Protein AF-A0AA88CVM0-F1 (afdb_monomer_lite)

Radius of gyrat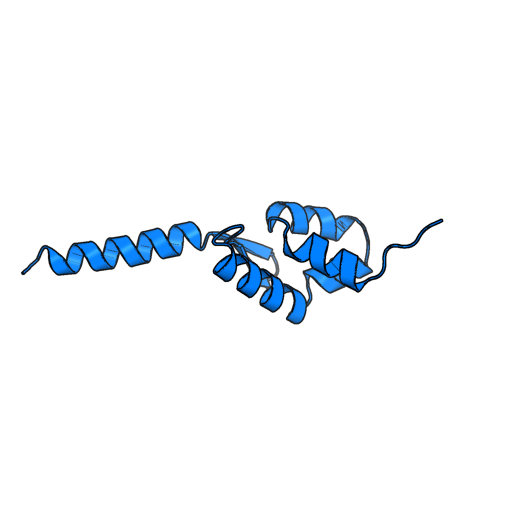ion: 16.58 Å; chains: 1; bounding box: 48×19×48 Å

Sequence (87 aa):
MASLPWDIIVNILCRLSVKDLLRYRSVSKPWRSLIDGPDFIKMHLNNSMETSSNLGIVIRDSYLHWVDLGALDLAVNSVTQSEYKAT

Foldseek 3Di:
DDDDDPVVVLVVLLPDAVVVLVVQCPVDPVSVCQSPDPVSQVSSCVVCVVVVPNQFHQDDDVDGDTDRCNVVVVVVVVVVVVVVVPD

InterPro domains:
  IPR001810 F-box domain [PF00646] (3-41)
  IPR001810 F-box domain [PS50181] (1-45)
  IPR001810 F-box domain [SM00256] (4-44)
  IPR036047 F-box-like domain superfamily [SSF81383] (1-61)
  IPR050796 SCF complex F-box component [PTHR31672] (3-60)

Organism: Ficus carica (NCBI:txid3494)

Structure (mmCIF, N/CA/C/O backbone):
data_AF-A0AA88CVM0-F1
#
_entry.id   AF-A0AA88CVM0-F1
#
loop_
_atom_site.group_PDB
_atom_site.id
_atom_site.type_symbol
_atom_site.label_atom_id
_atom_site.label_alt_id
_atom_site.label_comp_id
_atom_site.label_asym_id
_atom_site.label_entity_id
_atom_site.label_seq_id
_atom_site.pdbx_PDB_ins_code
_atom_site.Cartn_x
_atom_site.Cartn_y
_atom_site.Cartn_z
_atom_site.occupancy
_atom_site.B_iso_or_equiv
_atom_site.auth_seq_id
_atom_site.auth_comp_id
_atom_site.auth_asym_id
_atom_site.auth_atom_id
_atom_site.pdbx_PDB_model_num
ATOM 1 N N . MET A 1 1 ? 22.839 0.792 -10.723 1.00 47.44 1 MET A N 1
ATOM 2 C CA . MET A 1 1 ? 21.724 1.205 -9.845 1.00 47.44 1 MET A CA 1
ATOM 3 C C . MET A 1 1 ? 21.226 -0.036 -9.133 1.00 47.44 1 MET A C 1
ATOM 5 O O . MET A 1 1 ? 20.823 -0.965 -9.819 1.00 47.44 1 MET A O 1
ATOM 9 N N . ALA A 1 2 ? 21.343 -0.111 -7.809 1.00 63.56 2 ALA A N 1
ATOM 10 C CA . ALA A 1 2 ? 20.837 -1.262 -7.065 1.00 63.56 2 ALA A CA 1
ATOM 11 C C . ALA A 1 2 ? 19.301 -1.240 -7.099 1.00 63.56 2 ALA A C 1
ATOM 13 O O . ALA A 1 2 ? 18.685 -0.296 -6.609 1.00 63.56 2 ALA A O 1
ATOM 14 N N . SER A 1 3 ? 18.689 -2.242 -7.726 1.00 82.00 3 SER A N 1
ATOM 15 C CA . SER A 1 3 ? 17.246 -2.461 -7.662 1.00 82.00 3 SER A CA 1
ATOM 16 C C . SER A 1 3 ? 16.930 -3.278 -6.417 1.00 82.00 3 SER A C 1
ATOM 18 O O . SER A 1 3 ? 17.480 -4.367 -6.241 1.00 82.00 3 SER A O 1
ATOM 20 N N . LEU A 1 4 ? 16.045 -2.769 -5.563 1.00 87.25 4 LEU A N 1
ATOM 21 C CA . LEU A 1 4 ? 15.545 -3.546 -4.435 1.00 87.25 4 LEU A CA 1
ATOM 22 C C . LEU A 1 4 ? 14.668 -4.698 -4.969 1.00 87.25 4 LEU A C 1
ATOM 24 O O . LEU A 1 4 ? 13.844 -4.444 -5.853 1.00 87.25 4 LEU A O 1
ATOM 28 N N . PRO A 1 5 ? 14.816 -5.938 -4.467 1.00 92.81 5 PRO A N 1
ATO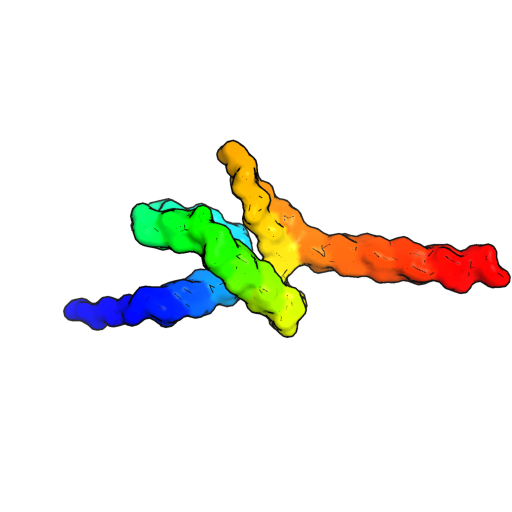M 29 C CA . PRO A 1 5 ? 13.939 -7.038 -4.855 1.00 92.81 5 PRO A CA 1
ATOM 30 C C . PRO A 1 5 ? 12.472 -6.727 -4.547 1.00 92.81 5 PRO A C 1
ATOM 32 O O . PRO A 1 5 ? 12.163 -6.053 -3.560 1.00 92.81 5 PRO A O 1
ATOM 35 N N . TRP A 1 6 ? 11.567 -7.244 -5.379 1.00 90.88 6 TRP A N 1
ATOM 36 C CA . TRP A 1 6 ? 10.135 -6.960 -5.271 1.00 90.88 6 TRP A CA 1
ATOM 37 C C . TRP A 1 6 ? 9.556 -7.384 -3.917 1.00 90.88 6 TRP A C 1
ATOM 39 O O . TRP A 1 6 ? 8.835 -6.614 -3.290 1.00 90.88 6 TRP A O 1
ATOM 49 N N . ASP A 1 7 ? 9.957 -8.548 -3.408 1.00 90.75 7 ASP A N 1
ATOM 50 C CA . ASP A 1 7 ? 9.508 -9.075 -2.115 1.00 90.75 7 ASP A CA 1
ATOM 51 C C . ASP A 1 7 ? 9.851 -8.147 -0.942 1.00 90.75 7 ASP A C 1
ATOM 53 O O . ASP A 1 7 ? 9.075 -7.999 0.005 1.00 90.75 7 ASP A O 1
ATOM 57 N N . ILE A 1 8 ? 10.990 -7.454 -1.023 1.00 92.81 8 ILE A N 1
ATOM 58 C CA . ILE A 1 8 ? 11.403 -6.488 -0.003 1.00 92.81 8 ILE A CA 1
ATOM 59 C C . ILE A 1 8 ? 10.521 -5.239 -0.064 1.00 92.81 8 ILE A C 1
ATOM 61 O O . ILE A 1 8 ? 10.098 -4.738 0.976 1.00 92.81 8 ILE A O 1
ATOM 65 N N . ILE A 1 9 ? 10.188 -4.760 -1.267 1.00 91.94 9 ILE A N 1
ATOM 66 C CA . ILE A 1 9 ? 9.260 -3.632 -1.453 1.00 91.94 9 ILE A CA 1
ATOM 67 C C . ILE A 1 9 ? 7.889 -3.980 -0.865 1.00 91.94 9 ILE A C 1
ATOM 69 O O . ILE A 1 9 ? 7.318 -3.181 -0.124 1.00 91.94 9 ILE A O 1
ATOM 73 N N . VAL A 1 10 ? 7.389 -5.186 -1.144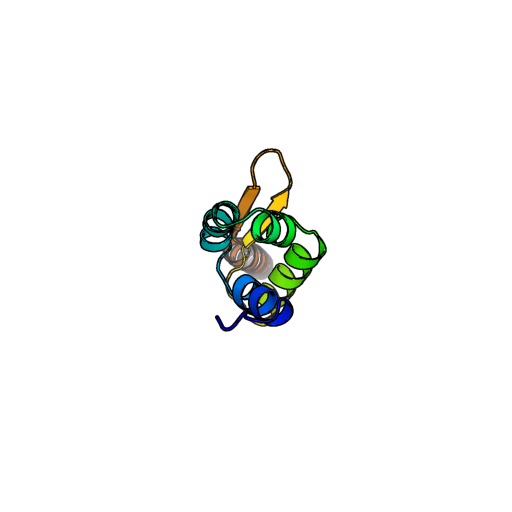 1.00 92.00 10 VAL A N 1
ATOM 74 C CA . VAL A 1 10 ? 6.119 -5.694 -0.607 1.00 92.00 10 VAL A CA 1
ATOM 75 C C . VAL A 1 10 ? 6.140 -5.707 0.924 1.00 92.00 10 VAL A C 1
ATOM 77 O O . VAL A 1 10 ? 5.200 -5.213 1.547 1.00 92.00 10 VAL A O 1
ATOM 80 N N . ASN A 1 11 ? 7.223 -6.195 1.540 1.00 90.31 11 ASN A N 1
ATOM 81 C CA . ASN A 1 11 ? 7.358 -6.227 2.998 1.00 90.31 11 ASN A CA 1
ATOM 82 C C . ASN A 1 11 ? 7.400 -4.820 3.615 1.00 90.31 11 ASN A C 1
ATOM 84 O O . ASN A 1 11 ? 6.760 -4.583 4.637 1.00 90.31 11 ASN A O 1
ATOM 88 N N . ILE A 1 12 ? 8.113 -3.881 2.980 1.00 91.62 12 ILE A N 1
ATOM 89 C CA . ILE A 1 12 ? 8.171 -2.481 3.421 1.00 91.62 12 ILE A CA 1
ATOM 90 C C . ILE A 1 12 ? 6.774 -1.868 3.384 1.00 91.62 12 ILE A C 1
ATOM 92 O O . ILE A 1 12 ? 6.318 -1.347 4.397 1.00 91.62 12 ILE A O 1
ATOM 96 N N . LEU A 1 13 ? 6.075 -1.969 2.250 1.00 89.62 13 LEU A N 1
ATOM 97 C CA . LEU A 1 13 ? 4.728 -1.419 2.092 1.00 89.62 13 LEU A CA 1
ATOM 98 C C . LEU A 1 13 ? 3.738 -2.042 3.090 1.00 89.62 13 LEU A C 1
ATOM 100 O O . LEU A 1 13 ? 2.920 -1.327 3.659 1.00 89.62 13 LEU A O 1
ATOM 104 N N . CYS A 1 14 ? 3.846 -3.342 3.375 1.00 87.69 14 CYS A N 1
ATOM 105 C CA . CYS A 1 14 ? 2.973 -4.043 4.326 1.00 87.69 14 CYS A CA 1
ATOM 106 C C . CYS A 1 14 ? 3.034 -3.481 5.763 1.00 87.69 14 CYS A C 1
ATOM 108 O O . CYS A 1 14 ? 2.084 -3.605 6.531 1.00 87.69 14 CYS A O 1
ATOM 110 N N . ARG A 1 15 ? 4.142 -2.833 6.137 1.00 86.25 15 ARG A N 1
ATOM 111 C CA . ARG A 1 15 ? 4.335 -2.251 7.476 1.00 86.25 15 ARG A CA 1
ATOM 112 C C . ARG A 1 15 ? 3.859 -0.804 7.587 1.00 86.25 15 ARG A C 1
ATOM 114 O O . ARG A 1 15 ? 3.872 -0.243 8.681 1.00 86.25 15 ARG A O 1
ATOM 121 N N . LEU A 1 16 ? 3.497 -0.179 6.469 1.00 86.25 16 LEU A N 1
ATOM 122 C CA . LEU A 1 16 ? 3.103 1.224 6.437 1.00 86.25 16 LEU A CA 1
ATOM 123 C C . LEU A 1 16 ? 1.638 1.388 6.825 1.00 86.25 16 LEU A C 1
ATOM 125 O O . LEU A 1 16 ? 0.804 0.498 6.637 1.00 86.25 16 LEU A O 1
ATOM 129 N N . SER A 1 17 ? 1.316 2.573 7.335 1.00 81.88 17 SER A N 1
ATOM 130 C CA . SER A 1 17 ? -0.069 2.956 7.566 1.00 81.88 17 SER A CA 1
ATOM 131 C C . SER A 1 17 ? -0.826 3.036 6.238 1.00 81.88 17 SER A C 1
ATOM 133 O O . SER A 1 17 ? -0.266 3.386 5.194 1.00 81.88 17 SER A O 1
ATOM 135 N N . VAL A 1 18 ? -2.135 2.780 6.265 1.00 81.62 18 VAL A N 1
ATOM 136 C CA . VAL A 1 18 ? -2.982 2.911 5.067 1.00 81.62 18 VAL A CA 1
ATOM 137 C C . VAL A 1 18 ? -2.930 4.333 4.492 1.00 81.62 18 VAL A C 1
ATOM 139 O O . VAL A 1 18 ? -2.954 4.514 3.275 1.00 81.62 18 VAL A O 1
ATOM 142 N N . LYS A 1 19 ? -2.787 5.354 5.348 1.00 81.06 19 LYS A N 1
ATOM 143 C CA . LYS A 1 19 ? -2.662 6.756 4.925 1.00 81.06 19 LYS A CA 1
ATOM 144 C C . LYS A 1 19 ? -1.437 6.979 4.040 1.00 81.06 19 LYS A C 1
ATOM 146 O O . LYS A 1 19 ? -1.519 7.708 3.051 1.00 81.06 19 LYS A O 1
ATOM 151 N N . ASP A 1 20 ? -0.319 6.348 4.376 1.00 85.81 20 ASP A N 1
ATOM 152 C CA . ASP A 1 20 ? 0.897 6.453 3.578 1.00 85.81 20 ASP A CA 1
ATOM 153 C C . ASP A 1 20 ? 0.798 5.602 2.313 1.00 85.81 20 ASP A C 1
ATOM 155 O O . ASP A 1 20 ? 1.133 6.079 1.229 1.00 85.81 20 ASP A O 1
ATOM 159 N N . LEU A 1 21 ? 0.222 4.399 2.405 1.00 87.00 21 LEU A N 1
ATOM 160 C CA . LEU A 1 21 ? -0.059 3.554 1.241 1.00 87.00 21 LEU A CA 1
ATOM 161 C C . LEU A 1 21 ? -0.888 4.284 0.176 1.00 87.00 21 LEU A C 1
ATOM 163 O O . LEU A 1 21 ? -0.563 4.218 -1.010 1.00 87.00 21 LEU A O 1
ATOM 167 N N . LEU A 1 22 ? -1.890 5.068 0.580 1.00 83.81 22 LEU A N 1
ATOM 168 C CA . LEU A 1 22 ? -2.675 5.890 -0.343 1.00 83.81 22 LEU A CA 1
ATOM 169 C C . LEU A 1 22 ? -1.829 6.912 -1.113 1.00 83.81 22 LEU A C 1
ATOM 171 O O . LEU A 1 22 ? -2.061 7.118 -2.304 1.00 83.81 22 LEU A O 1
ATOM 175 N N . ARG A 1 23 ? -0.822 7.517 -0.474 1.00 87.19 23 ARG A N 1
ATOM 176 C CA . ARG A 1 23 ? 0.126 8.427 -1.142 1.00 87.19 23 ARG A CA 1
ATOM 177 C C . ARG A 1 23 ? 1.042 7.656 -2.094 1.00 87.19 23 ARG A C 1
ATOM 179 O O . ARG A 1 23 ? 1.301 8.106 -3.211 1.00 87.19 23 ARG A O 1
ATOM 186 N N . TYR A 1 24 ? 1.472 6.462 -1.690 1.00 89.25 24 TYR A N 1
ATOM 187 C CA . TYR A 1 24 ? 2.362 5.603 -2.469 1.00 89.25 24 TYR A CA 1
ATOM 188 C C . TYR A 1 24 ? 1.726 5.015 -3.738 1.00 89.25 24 TYR A C 1
ATOM 190 O O . TYR A 1 24 ? 2.443 4.729 -4.700 1.00 89.25 24 TYR A O 1
ATOM 198 N N . ARG A 1 25 ? 0.389 4.957 -3.830 1.00 88.12 25 ARG A N 1
ATOM 199 C CA . ARG A 1 25 ? -0.331 4.636 -5.083 1.00 88.12 25 ARG A CA 1
ATOM 200 C C . ARG A 1 25 ? -0.015 5.594 -6.236 1.00 88.12 25 ARG A C 1
ATOM 202 O O . ARG A 1 25 ? -0.301 5.262 -7.387 1.00 88.12 25 ARG A O 1
ATOM 209 N N . SER A 1 26 ? 0.514 6.786 -5.965 1.00 87.31 26 SER A N 1
ATOM 210 C CA . SER A 1 26 ? 0.872 7.776 -6.992 1.00 87.31 26 SER A CA 1
ATOM 211 C C . SER A 1 26 ? 2.329 7.683 -7.452 1.00 87.31 26 SER A C 1
ATOM 213 O O . SER A 1 26 ? 2.698 8.369 -8.398 1.00 87.31 26 SER A O 1
ATOM 215 N N . VAL A 1 27 ? 3.148 6.829 -6.826 1.00 89.50 27 VAL A N 1
ATOM 216 C CA . VAL A 1 27 ? 4.574 6.689 -7.164 1.00 89.50 27 VAL A CA 1
ATOM 217 C C . VAL A 1 27 ? 4.772 5.927 -8.471 1.00 89.50 27 VAL A C 1
ATOM 219 O O . VAL A 1 27 ? 5.578 6.326 -9.306 1.00 89.50 27 VAL A O 1
ATOM 222 N N . SER A 1 28 ? 4.055 4.817 -8.668 1.00 90.94 28 SER A N 1
ATOM 223 C CA . SER A 1 28 ? 4.177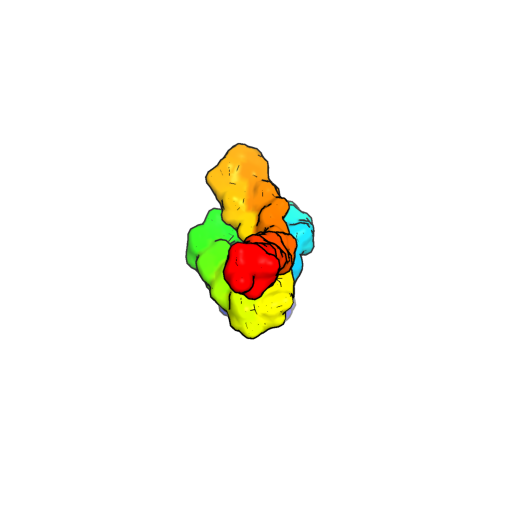 4.014 -9.887 1.00 90.94 28 SER A CA 1
ATOM 224 C C . SER A 1 28 ? 2.956 3.121 -10.127 1.00 90.94 28 SER A C 1
ATOM 226 O O . SER A 1 28 ? 2.224 2.773 -9.196 1.00 90.94 28 SER A O 1
ATOM 228 N N . LYS A 1 29 ? 2.750 2.703 -11.385 1.00 90.12 29 LYS A N 1
ATOM 229 C CA . LYS A 1 29 ? 1.688 1.744 -11.743 1.00 90.12 29 LYS A CA 1
ATOM 230 C C . LYS A 1 29 ? 1.842 0.391 -11.019 1.00 90.12 29 LYS A C 1
ATOM 232 O O . LYS A 1 29 ? 0.833 -0.081 -10.500 1.00 90.12 29 LYS A O 1
ATOM 237 N N . PRO A 1 30 ? 3.048 -0.211 -10.909 1.00 91.75 30 PRO A N 1
ATOM 238 C CA . PRO A 1 30 ? 3.230 -1.451 -10.150 1.00 91.75 30 PRO A CA 1
ATOM 239 C C . PRO A 1 30 ? 2.862 -1.313 -8.672 1.00 91.75 30 PRO A C 1
ATOM 241 O O . PRO A 1 30 ? 2.211 -2.191 -8.120 1.00 91.75 30 PRO A O 1
ATOM 244 N N . TRP A 1 31 ? 3.222 -0.192 -8.040 1.00 91.94 31 TRP A N 1
ATOM 245 C CA . TRP A 1 31 ? 2.899 0.047 -6.631 1.00 91.94 31 TRP A CA 1
ATOM 246 C C . TRP A 1 31 ? 1.396 0.186 -6.423 1.00 91.94 31 TRP A C 1
ATOM 248 O O . TRP A 1 31 ? 0.845 -0.414 -5.507 1.00 91.94 31 TRP A O 1
ATOM 258 N N . ARG A 1 32 ? 0.711 0.909 -7.315 1.00 90.06 32 ARG A N 1
ATOM 259 C CA . ARG A 1 32 ? -0.752 0.981 -7.298 1.00 90.06 32 ARG A CA 1
ATOM 260 C C . ARG A 1 32 ? -1.388 -0.398 -7.454 1.00 90.06 32 ARG A C 1
ATOM 262 O O . ARG A 1 32 ? -2.256 -0.736 -6.666 1.00 90.06 32 ARG A O 1
ATOM 269 N N . SER A 1 33 ? -0.939 -1.191 -8.428 1.00 91.06 33 SER A N 1
ATOM 270 C CA . SER A 1 33 ? -1.476 -2.538 -8.662 1.00 91.06 33 SER A CA 1
ATOM 271 C C . SER A 1 33 ? -1.257 -3.478 -7.477 1.00 91.06 33 SER A C 1
ATOM 273 O O . SER A 1 33 ? -2.110 -4.319 -7.217 1.00 91.06 33 SER A O 1
ATOM 275 N N . LEU A 1 34 ? -0.126 -3.347 -6.780 1.00 90.94 34 LEU A N 1
ATOM 276 C CA . LEU A 1 34 ? 0.180 -4.119 -5.580 1.00 90.94 34 LEU A CA 1
ATOM 277 C C . LEU A 1 34 ? -0.728 -3.720 -4.415 1.00 90.94 34 LEU A C 1
ATOM 279 O O . LEU A 1 34 ? -1.362 -4.583 -3.824 1.00 90.94 34 LEU A O 1
ATOM 283 N N . ILE A 1 35 ? -0.800 -2.422 -4.107 1.00 88.69 35 ILE A N 1
ATOM 284 C CA . ILE A 1 35 ? -1.590 -1.887 -2.986 1.00 88.69 35 ILE A CA 1
ATOM 285 C C . ILE A 1 35 ? -3.080 -2.162 -3.197 1.00 88.69 35 ILE A C 1
ATOM 287 O O . ILE A 1 35 ? -3.787 -2.537 -2.267 1.00 88.69 35 ILE A O 1
ATOM 291 N N . ASP A 1 36 ? -3.540 -2.037 -4.441 1.00 85.81 36 ASP A N 1
ATOM 292 C CA . ASP A 1 36 ? -4.901 -2.364 -4.845 1.00 85.81 36 ASP A CA 1
ATOM 293 C C . ASP A 1 36 ? -5.073 -3.880 -5.071 1.00 85.81 36 ASP A C 1
ATOM 295 O O . ASP A 1 36 ? -6.064 -4.291 -5.664 1.00 85.81 36 ASP A O 1
ATOM 299 N N . GLY A 1 37 ? -4.132 -4.738 -4.676 1.00 87.06 37 GLY A N 1
ATOM 300 C CA . GLY A 1 37 ? -4.206 -6.190 -4.841 1.00 87.06 37 GLY A CA 1
ATOM 301 C C . GLY A 1 37 ? -4.873 -6.875 -3.639 1.00 87.06 37 GLY A C 1
ATOM 302 O O . GLY A 1 37 ? -4.573 -6.521 -2.499 1.00 8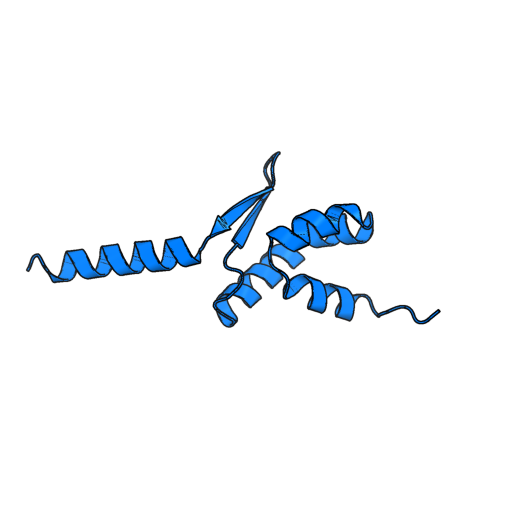7.06 37 GLY A O 1
ATOM 303 N N . PRO A 1 38 ? -5.755 -7.874 -3.842 1.00 83.50 38 PRO A N 1
ATOM 304 C CA . PRO A 1 38 ? -6.407 -8.580 -2.732 1.00 83.50 38 PRO A CA 1
ATOM 305 C C . PRO A 1 38 ? -5.406 -9.305 -1.819 1.00 83.50 38 PRO A C 1
ATOM 307 O O . PRO A 1 38 ? -5.581 -9.301 -0.601 1.00 83.50 38 PRO A O 1
ATOM 310 N N . ASP A 1 39 ? -4.330 -9.862 -2.382 1.00 88.38 39 ASP A N 1
ATOM 311 C CA . ASP A 1 39 ? -3.288 -10.553 -1.614 1.00 88.38 39 ASP A CA 1
ATOM 312 C C . ASP A 1 39 ? -2.548 -9.599 -0.675 1.00 88.38 39 ASP A C 1
ATOM 314 O O . ASP A 1 39 ? -2.321 -9.915 0.493 1.00 88.38 39 ASP A O 1
ATOM 318 N N . PHE A 1 40 ? -2.231 -8.395 -1.160 1.00 88.88 40 PHE A N 1
ATOM 319 C CA . PHE A 1 40 ? -1.589 -7.363 -0.354 1.00 88.88 40 PHE A CA 1
ATOM 320 C C . PHE A 1 40 ? -2.507 -6.882 0.770 1.00 88.88 40 PHE A C 1
ATOM 322 O O . PHE A 1 40 ? -2.057 -6.761 1.904 1.00 88.88 40 PHE A O 1
ATOM 329 N N . ILE A 1 41 ? -3.794 -6.663 0.481 1.00 84.81 41 ILE A N 1
ATOM 330 C CA . ILE A 1 41 ? -4.783 -6.252 1.488 1.00 84.81 41 ILE A CA 1
ATOM 331 C C . ILE A 1 41 ? -4.898 -7.308 2.593 1.00 84.81 41 ILE A C 1
ATOM 333 O O . ILE A 1 41 ? -4.855 -6.969 3.772 1.00 84.81 41 ILE A O 1
ATOM 337 N N . LYS A 1 42 ? -4.988 -8.594 2.229 1.00 84.00 42 LYS A N 1
ATOM 338 C CA . LYS A 1 42 ? -5.045 -9.695 3.201 1.00 84.00 42 LYS A CA 1
ATOM 339 C C . LYS A 1 42 ? -3.773 -9.774 4.046 1.00 84.00 42 LYS A C 1
ATOM 341 O O . LYS A 1 42 ? -3.847 -9.949 5.258 1.00 84.00 42 LYS A O 1
ATOM 346 N N . MET A 1 43 ? -2.611 -9.632 3.411 1.00 86.62 43 MET A N 1
ATOM 347 C CA . MET A 1 43 ? -1.321 -9.642 4.097 1.00 86.62 43 MET A CA 1
ATOM 348 C C . MET A 1 43 ? -1.176 -8.451 5.059 1.00 86.62 43 MET A C 1
ATOM 350 O O . MET A 1 43 ? -0.740 -8.642 6.191 1.00 86.62 43 MET A O 1
ATOM 354 N N . HIS A 1 44 ? -1.571 -7.248 4.633 1.00 86.69 44 HIS A N 1
ATOM 355 C CA . HIS A 1 44 ? -1.540 -6.023 5.440 1.00 86.69 44 HIS A CA 1
ATOM 356 C C . HIS A 1 44 ? -2.479 -6.117 6.646 1.00 86.69 44 HIS A C 1
ATOM 358 O O . HIS A 1 44 ? -2.069 -5.798 7.760 1.00 86.69 44 HIS A O 1
ATOM 364 N N . LEU A 1 45 ? -3.686 -6.659 6.451 1.00 79.38 45 LEU A N 1
ATOM 365 C CA . LEU A 1 45 ? -4.646 -6.894 7.530 1.00 79.38 45 LEU A CA 1
ATOM 366 C C . LEU A 1 45 ? -4.112 -7.893 8.564 1.00 79.38 45 LEU A C 1
ATOM 368 O O . LEU A 1 45 ? -4.134 -7.602 9.756 1.00 79.38 45 LEU A O 1
ATOM 372 N N . ASN A 1 46 ? -3.583 -9.036 8.114 1.00 82.62 46 ASN A N 1
ATOM 373 C CA . ASN A 1 46 ? -2.977 -10.022 9.009 1.00 82.62 46 ASN A CA 1
ATOM 374 C C . ASN A 1 46 ? -1.815 -9.411 9.799 1.00 82.62 46 ASN A C 1
ATOM 376 O O . ASN A 1 46 ? -1.752 -9.566 11.013 1.00 82.62 46 ASN A O 1
ATOM 380 N N . ASN A 1 47 ? -0.922 -8.680 9.123 1.00 80.75 47 ASN A N 1
ATOM 381 C CA . ASN A 1 47 ? 0.190 -8.005 9.784 1.00 80.75 47 ASN A CA 1
ATOM 382 C C . ASN A 1 47 ? -0.317 -7.015 10.841 1.00 80.75 47 ASN A C 1
ATOM 384 O O . ASN A 1 47 ? 0.196 -6.997 11.950 1.00 80.75 47 ASN A O 1
ATOM 388 N N . SER A 1 48 ? -1.358 -6.245 10.525 1.00 77.00 48 SER A N 1
ATOM 389 C CA . SER A 1 48 ? -1.948 -5.285 11.452 1.00 77.00 48 SER A CA 1
ATOM 390 C C . SER A 1 48 ? -2.553 -5.926 12.705 1.00 77.00 48 SER A C 1
ATOM 392 O O . SER A 1 48 ? -2.387 -5.388 13.802 1.00 77.00 48 SER A O 1
ATOM 394 N N . MET A 1 49 ? -3.218 -7.076 12.553 1.00 74.19 49 MET A N 1
ATOM 395 C CA . MET A 1 49 ? -3.758 -7.848 13.674 1.00 74.19 49 MET A CA 1
ATOM 396 C C . MET A 1 49 ? -2.642 -8.391 14.574 1.00 74.19 49 MET A C 1
ATOM 398 O O . MET A 1 49 ? -2.702 -8.218 15.788 1.00 74.19 49 MET A O 1
ATOM 402 N N . GLU A 1 50 ? -1.597 -8.977 13.984 1.00 77.62 50 GLU A N 1
ATOM 403 C CA . GLU A 1 50 ? -0.438 -9.508 14.719 1.00 77.62 50 GLU A CA 1
ATOM 404 C C . GLU A 1 50 ? 0.320 -8.405 15.471 1.00 77.62 50 GLU A C 1
ATOM 406 O O . GLU A 1 50 ? 0.744 -8.587 16.611 1.00 77.62 50 GLU A O 1
ATOM 411 N N . THR A 1 51 ? 0.485 -7.232 14.854 1.00 71.69 51 THR A N 1
ATOM 412 C CA . THR A 1 51 ? 1.274 -6.135 15.429 1.00 71.69 51 THR A CA 1
ATOM 413 C C . THR A 1 51 ? 0.443 -5.117 16.204 1.00 71.69 51 THR A C 1
ATOM 415 O O . THR A 1 51 ? 1.009 -4.111 16.644 1.00 71.69 51 THR A O 1
ATOM 418 N N . SER A 1 52 ? -0.876 -5.324 16.339 1.00 68.38 52 SER A N 1
ATOM 419 C CA . SER A 1 52 ? -1.835 -4.386 16.960 1.00 68.38 52 SER A CA 1
ATOM 420 C C . SER A 1 52 ? -1.631 -2.925 16.520 1.00 68.38 52 SER A C 1
ATOM 422 O O . SER A 1 52 ? -1.766 -1.983 17.298 1.00 68.38 52 SER A O 1
ATOM 424 N N . SER A 1 53 ? -1.219 -2.718 15.270 1.00 63.78 53 SER A N 1
ATOM 425 C CA . SER A 1 53 ? -0.816 -1.415 14.734 1.00 63.78 53 SER A CA 1
ATOM 426 C C . SER A 1 53 ? -1.248 -1.298 13.282 1.00 63.78 53 SER A C 1
ATOM 428 O O . SER A 1 53 ? -1.314 -2.291 12.566 1.00 63.78 53 SER A O 1
ATOM 430 N N . ASN A 1 54 ? -1.557 -0.080 12.828 1.00 63.38 54 ASN A N 1
ATOM 431 C CA . ASN A 1 54 ? -2.071 0.180 11.475 1.00 63.38 54 ASN A CA 1
ATOM 432 C C . ASN A 1 54 ? -3.388 -0.543 11.155 1.00 63.38 54 ASN A C 1
ATOM 434 O O . ASN A 1 54 ? -3.547 -1.031 10.039 1.00 63.38 54 ASN A O 1
ATOM 438 N N . LEU A 1 55 ? -4.314 -0.554 12.118 1.00 63.41 55 LEU A N 1
ATOM 439 C CA . LEU A 1 55 ? -5.627 -1.216 12.126 1.00 63.41 55 LEU A CA 1
ATOM 440 C C . LEU A 1 55 ? -6.614 -0.696 11.058 1.00 63.41 55 LEU A C 1
ATOM 442 O O . LEU A 1 55 ? -7.812 -0.683 11.256 1.00 63.41 55 LEU A O 1
ATOM 446 N N . GLY A 1 56 ? -6.137 -0.245 9.904 1.00 61.47 56 GLY A N 1
ATOM 447 C CA . GLY A 1 56 ? -6.945 0.275 8.814 1.00 61.47 56 GLY A CA 1
ATOM 448 C C . GLY A 1 56 ? -7.403 -0.790 7.833 1.00 61.47 56 GLY A C 1
ATOM 449 O O . GLY A 1 56 ? -6.556 -1.429 7.219 1.00 61.47 56 GLY A O 1
ATOM 450 N N . ILE A 1 57 ? -8.704 -0.901 7.565 1.00 61.22 57 ILE A N 1
ATOM 451 C CA . ILE A 1 57 ? -9.183 -1.665 6.400 1.00 61.22 57 ILE A CA 1
ATOM 452 C C . ILE A 1 57 ? -9.142 -0.791 5.146 1.00 61.22 57 ILE A C 1
ATOM 454 O O . ILE A 1 57 ? -9.498 0.383 5.185 1.00 61.22 57 ILE A O 1
ATOM 458 N N . VAL A 1 58 ? -8.735 -1.394 4.026 1.00 60.22 58 VAL A N 1
ATOM 459 C CA . VAL A 1 58 ? -8.863 -0.859 2.668 1.00 60.22 58 VAL A CA 1
ATOM 460 C C . VAL A 1 58 ? -10.114 -1.463 2.024 1.00 60.22 58 VAL A C 1
ATOM 462 O O . VAL A 1 58 ? -10.082 -2.600 1.555 1.00 60.22 58 VAL A O 1
ATOM 465 N N . ILE A 1 59 ? -11.233 -0.729 2.008 1.00 58.00 59 ILE A N 1
ATOM 466 C CA . ILE A 1 59 ? -12.458 -1.181 1.322 1.00 58.00 59 ILE A CA 1
ATOM 467 C C . ILE A 1 59 ? -12.402 -0.730 -0.134 1.00 58.00 59 ILE A C 1
ATOM 469 O O . ILE A 1 59 ? -12.258 0.458 -0.421 1.00 58.00 59 ILE A O 1
ATOM 473 N N . ARG A 1 60 ? -12.513 -1.686 -1.059 1.00 61.34 60 ARG A N 1
ATOM 474 C CA . ARG A 1 60 ? -12.558 -1.412 -2.494 1.00 61.34 60 ARG A CA 1
ATOM 475 C C . ARG A 1 60 ? -13.986 -1.046 -2.903 1.00 61.34 60 ARG A C 1
ATOM 477 O O . ARG A 1 60 ? -14.716 -1.889 -3.405 1.00 61.34 60 ARG A O 1
ATOM 484 N N . ASP A 1 61 ? -14.345 0.213 -2.701 1.00 51.91 61 ASP A N 1
ATOM 485 C CA . ASP A 1 61 ? -15.368 0.870 -3.512 1.00 51.91 61 ASP A CA 1
ATOM 486 C C . ASP A 1 61 ? -14.710 2.025 -4.284 1.00 51.91 61 ASP A C 1
ATOM 488 O O . ASP A 1 61 ? -13.493 2.217 -4.209 1.00 51.91 61 ASP A O 1
ATOM 492 N N . SER A 1 62 ? -15.490 2.788 -5.043 1.00 54.31 62 SER A N 1
ATOM 493 C CA . SER A 1 62 ? -15.062 3.936 -5.860 1.00 54.31 62 SER A CA 1
ATOM 494 C C . SER A 1 62 ? -14.139 4.921 -5.113 1.00 54.31 62 SER A C 1
ATOM 496 O O . SER A 1 62 ? -13.368 5.653 -5.738 1.00 54.31 62 SER A O 1
ATOM 498 N N . TYR A 1 63 ? -14.160 4.880 -3.775 1.00 52.59 63 TYR A N 1
ATOM 499 C CA . TYR A 1 63 ? -13.190 5.487 -2.876 1.00 52.59 63 TYR A CA 1
ATOM 500 C C . TYR A 1 63 ? -12.715 4.471 -1.829 1.00 52.59 63 TYR A C 1
ATOM 502 O O . TYR A 1 63 ? -13.469 3.651 -1.312 1.00 52.59 63 TYR A O 1
ATOM 510 N N . LEU A 1 64 ? -11.420 4.525 -1.537 1.00 54.06 64 LEU A N 1
ATOM 511 C CA . LEU A 1 64 ? -10.730 3.595 -0.659 1.00 54.06 64 LEU A CA 1
ATOM 512 C C . LEU A 1 64 ? -10.854 4.135 0.774 1.00 54.06 64 LEU A C 1
ATOM 514 O O . LEU A 1 64 ? -10.097 5.020 1.174 1.00 54.06 64 LEU A O 1
ATOM 518 N N . HIS A 1 65 ? -11.887 3.700 1.497 1.00 54.75 65 HIS A N 1
ATOM 519 C CA . HIS A 1 65 ? -12.176 4.188 2.849 1.00 54.75 65 HIS A CA 1
ATOM 520 C C . HIS A 1 65 ? -11.224 3.539 3.851 1.00 54.75 65 HIS A C 1
ATOM 522 O O . HIS A 1 65 ? -11.036 2.325 3.805 1.00 54.75 65 HIS A O 1
ATOM 528 N N . TRP A 1 66 ? -10.652 4.341 4.750 1.00 54.06 66 TRP A N 1
ATOM 529 C CA . TRP A 1 66 ? -9.895 3.854 5.899 1.00 54.06 66 TRP A CA 1
ATOM 530 C C . TRP A 1 66 ? -10.834 3.738 7.096 1.00 54.06 66 TRP A C 1
ATOM 532 O O . TRP A 1 66 ? -11.430 4.734 7.505 1.00 54.06 66 TRP A O 1
ATOM 542 N N . VAL A 1 67 ? -10.965 2.534 7.643 1.00 57.34 67 VAL A N 1
ATOM 543 C CA . VAL A 1 67 ? -11.703 2.281 8.887 1.00 57.34 67 VAL A CA 1
ATOM 544 C C . VAL A 1 67 ? -10.706 1.809 9.931 1.00 57.34 67 VAL A C 1
ATOM 546 O O . VAL A 1 67 ? -10.039 0.805 9.696 1.00 57.34 67 VAL A O 1
ATOM 549 N N . ASP A 1 68 ? -10.606 2.531 11.046 1.00 60.94 68 ASP A N 1
ATOM 550 C CA . ASP A 1 68 ? -9.794 2.142 12.199 1.00 60.94 68 ASP A CA 1
ATOM 551 C C . ASP A 1 68 ? -10.451 0.987 12.968 1.00 60.94 68 ASP A C 1
ATOM 553 O O . ASP A 1 68 ? -11.508 1.143 13.575 1.00 60.94 68 ASP A O 1
ATOM 557 N N . LEU A 1 69 ? -9.816 -0.178 12.962 1.00 57.78 69 LEU A N 1
ATOM 558 C CA . LEU A 1 69 ? -10.197 -1.350 13.742 1.00 57.78 69 LEU A CA 1
ATOM 559 C C . LEU A 1 69 ? -9.767 -1.220 15.205 1.00 57.78 69 LEU A C 1
ATOM 561 O O . LEU A 1 69 ? -10.313 -1.937 16.035 1.00 57.78 69 LEU A O 1
ATOM 565 N N . GLY A 1 70 ? -8.869 -0.285 15.550 1.00 57.69 70 GLY A N 1
ATOM 566 C CA . GLY A 1 70 ? -8.564 0.036 16.949 1.00 57.69 70 GLY A CA 1
ATOM 567 C C . GLY A 1 70 ? -9.792 0.589 17.667 1.00 57.69 70 GLY A C 1
ATOM 568 O O . GLY A 1 70 ? -10.124 0.164 18.773 1.00 57.69 70 GLY A O 1
ATOM 569 N N . ALA A 1 71 ? -10.540 1.458 16.986 1.00 53.66 71 ALA A N 1
ATOM 570 C CA . ALA A 1 71 ? -11.852 1.906 17.433 1.00 53.66 71 ALA A CA 1
ATOM 571 C C . ALA A 1 71 ? -12.892 0.769 17.506 1.00 53.66 71 ALA A C 1
ATOM 573 O O . ALA A 1 71 ? -13.767 0.813 18.369 1.00 53.66 71 ALA A O 1
ATOM 574 N N . LEU A 1 72 ? -12.805 -0.250 16.641 1.00 53.66 72 LEU A N 1
ATOM 575 C CA . LEU A 1 72 ? -13.725 -1.394 16.660 1.00 53.66 72 LEU A CA 1
ATOM 576 C C . LEU A 1 72 ? -13.445 -2.333 17.841 1.00 53.66 72 LEU A C 1
ATOM 578 O O . LEU A 1 72 ? -14.389 -2.777 18.483 1.00 53.66 72 LEU A O 1
ATOM 582 N N . ASP A 1 73 ? -12.175 -2.586 18.164 1.00 55.69 73 ASP A N 1
ATOM 583 C CA . ASP A 1 73 ? -11.784 -3.371 19.341 1.00 55.69 73 ASP A CA 1
ATOM 584 C C . ASP A 1 73 ? -12.196 -2.662 20.642 1.00 55.69 73 ASP A C 1
ATOM 586 O O . ASP A 1 73 ? -12.823 -3.261 21.513 1.00 55.69 73 ASP A O 1
ATOM 590 N N . LEU A 1 74 ? -11.984 -1.343 20.732 1.00 59.78 74 LEU A N 1
ATOM 591 C CA . LEU A 1 74 ? -12.499 -0.521 21.836 1.00 59.78 74 LEU A CA 1
ATOM 592 C C . LEU A 1 74 ? -14.035 -0.553 21.932 1.00 59.78 74 LEU A C 1
ATOM 594 O O . LEU A 1 74 ? -14.589 -0.616 23.033 1.00 59.78 74 LEU A O 1
ATOM 598 N N . ALA A 1 75 ? -14.743 -0.521 20.800 1.00 56.12 75 ALA A N 1
ATOM 599 C CA . ALA A 1 75 ? -16.203 -0.602 20.767 1.00 56.12 75 ALA A CA 1
ATOM 600 C C . ALA A 1 75 ? -16.715 -1.990 21.188 1.00 56.12 75 ALA A C 1
ATOM 602 O O . ALA A 1 75 ? -17.635 -2.088 21.993 1.00 56.12 75 ALA A O 1
ATOM 603 N N . VAL A 1 76 ? -16.092 -3.068 20.710 1.00 59.59 76 VAL A N 1
ATOM 604 C CA . VAL A 1 76 ? -16.443 -4.444 21.090 1.00 59.59 76 VAL A CA 1
ATOM 605 C C . VAL A 1 76 ? -16.174 -4.675 22.578 1.00 59.59 76 VAL A C 1
ATOM 607 O O . VAL A 1 76 ? -17.050 -5.167 23.288 1.00 59.59 76 VAL A O 1
ATOM 610 N N . ASN A 1 77 ? -15.017 -4.239 23.081 1.00 59.47 77 ASN A N 1
ATOM 611 C CA . ASN A 1 77 ? -14.635 -4.414 24.484 1.00 59.47 77 ASN A CA 1
ATOM 612 C C . ASN A 1 77 ? -15.439 -3.524 25.453 1.00 59.47 77 ASN A C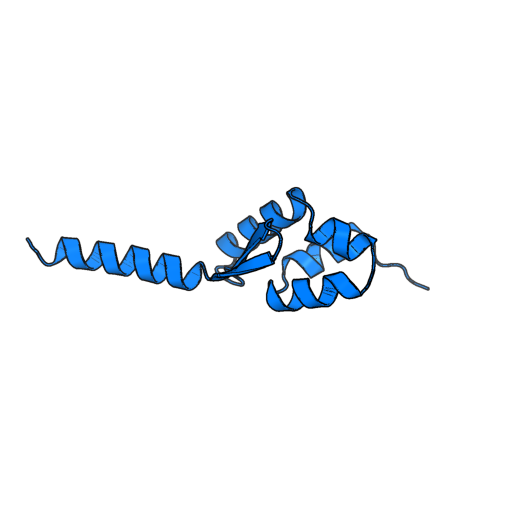 1
ATOM 614 O O . ASN A 1 77 ? -15.579 -3.851 26.630 1.00 59.47 77 ASN A O 1
ATOM 618 N N . SER A 1 78 ? -16.003 -2.405 24.988 1.00 57.91 78 SER A N 1
ATOM 619 C CA . SER A 1 78 ? -16.897 -1.572 25.810 1.00 57.91 78 SER A CA 1
ATOM 620 C C . SER A 1 78 ? -18.335 -2.098 25.857 1.00 57.91 78 SER A C 1
ATOM 622 O O . SER A 1 78 ? -18.989 -1.968 26.894 1.00 57.91 78 SER A O 1
ATOM 624 N N . VAL A 1 79 ? -18.816 -2.752 24.793 1.00 57.16 79 VAL A N 1
ATOM 625 C CA . VAL A 1 79 ? -20.117 -3.445 24.789 1.00 57.16 79 VAL A CA 1
ATOM 626 C C . VAL A 1 79 ? -20.093 -4.636 25.751 1.00 57.16 79 VAL A C 1
ATOM 628 O O . VAL A 1 79 ? -21.000 -4.765 26.576 1.00 57.16 79 VAL A O 1
ATOM 631 N N . THR A 1 80 ? -19.017 -5.428 25.756 1.00 53.47 80 THR A N 1
ATOM 632 C CA . THR A 1 80 ? -18.885 -6.588 26.655 1.00 53.47 80 THR A CA 1
ATOM 633 C C . THR A 1 80 ? -18.792 -6.196 28.135 1.00 53.47 80 THR A C 1
ATOM 635 O O . THR A 1 80 ? -19.339 -6.896 28.981 1.00 53.47 80 THR A O 1
ATOM 638 N N . GLN A 1 81 ? -18.201 -5.049 28.492 1.00 52.25 81 GLN A N 1
ATOM 639 C CA . GLN A 1 81 ? -18.160 -4.579 29.888 1.00 52.25 81 GLN A CA 1
ATOM 640 C C . GLN A 1 81 ? -19.538 -4.116 30.414 1.00 52.25 81 GLN A C 1
ATOM 642 O O . GLN A 1 81 ? -19.780 -4.148 31.624 1.00 52.25 81 GLN A O 1
ATOM 647 N N . SER A 1 82 ? -20.444 -3.677 29.530 1.00 51.84 82 SER A N 1
ATOM 648 C CA . SER A 1 82 ? -21.781 -3.196 29.912 1.00 51.84 82 SER A CA 1
ATOM 649 C C . SER A 1 82 ? -22.768 -4.326 30.238 1.00 51.84 82 SER A C 1
ATOM 651 O O . SER A 1 82 ? -23.591 -4.164 31.138 1.00 51.84 82 SER A O 1
ATOM 653 N N . GLU A 1 83 ? -22.625 -5.498 29.607 1.00 48.50 83 GLU A N 1
ATOM 654 C CA . GLU A 1 83 ? -23.447 -6.683 29.902 1.00 48.50 83 GLU A CA 1
ATOM 655 C C . GLU A 1 83 ? -23.098 -7.326 31.258 1.00 48.50 83 GLU A C 1
ATOM 657 O O . GLU A 1 83 ? -23.983 -7.831 31.943 1.00 48.50 83 GLU A O 1
ATOM 662 N N . TYR A 1 84 ? -21.847 -7.219 31.724 1.00 48.50 84 TYR A N 1
ATOM 663 C CA . TYR A 1 84 ? -21.428 -7.738 33.039 1.00 48.50 84 TYR A CA 1
ATOM 664 C C . TYR A 1 84 ? -21.816 -6.849 34.234 1.00 48.50 84 TYR A C 1
ATOM 666 O O . TYR A 1 84 ? -21.643 -7.265 35.376 1.00 48.50 84 TYR A O 1
ATOM 674 N N . LYS A 1 85 ? -22.319 -5.626 34.010 1.00 48.53 85 LYS A N 1
ATOM 675 C CA . LYS A 1 85 ? -22.748 -4.706 35.086 1.00 48.53 85 LYS A CA 1
ATOM 676 C C . LYS A 1 85 ? -24.265 -4.648 35.300 1.00 48.53 85 LYS A C 1
ATOM 678 O O . LYS A 1 85 ? -24.711 -3.911 36.176 1.00 48.53 85 LYS A O 1
ATOM 683 N N . ALA A 1 86 ? -25.038 -5.385 34.502 1.00 50.00 86 ALA A N 1
ATOM 684 C CA . ALA A 1 86 ? -26.501 -5.420 34.562 1.00 50.00 86 ALA A CA 1
ATOM 685 C C . ALA A 1 86 ? -27.073 -6.695 35.222 1.00 50.00 86 ALA A C 1
ATOM 687 O O . ALA A 1 86 ? -28.287 -6.888 35.198 1.00 50.00 86 ALA A O 1
ATOM 688 N N . THR A 1 87 ? -26.224 -7.546 35.811 1.00 42.19 87 THR A N 1
ATOM 689 C CA . THR A 1 87 ? -26.614 -8.690 36.662 1.00 42.19 87 THR A CA 1
ATOM 690 C C . THR A 1 87 ? -25.990 -8.522 38.039 1.00 42.19 87 THR A C 1
ATOM 692 O O . THR A 1 87 ? -26.683 -8.816 39.036 1.00 42.19 87 THR A O 1
#

Secondary structure (DSSP, 8-state):
--PPPHHHHHHHHHTS-HHHHHHHTTT-HHHHHHHT-HHHHHHHHHHHHHTT---EEEEESSSEEEEEHHHHHHHHHHHHHHHTT--

pLDDT: mean 73.28, std 15.88, range [42.19, 92.81]